Protein AF-A0A5J4KUJ6-F1 (afdb_monomer_lite)

Secondary structure (DSSP, 8-state):
--EEEEEEEEETTEEEEEEEEEEES-HHHHHHHHHTSTT-SS---HHHHHHHHHHHHH-GGGSSS-S---S-HHHHHHHHHHHHHHTTT-

Radius of gyration: 15.97 Å; chains: 1; bounding box: 33×28×41 Å

pLDDT: mean 89.1, std 5.95, range [68.62, 97.25]

Sequence (90 aa):
MVIGQVIKHQQKHRVVEVERRLLRGNAQQAQALLQETPRYQILNTAYIERLNGTMRERLEHVTRKCRNANSRIETLRHGMFLLGVTYNVC

Organism: NCBI:txid2607529

Foldseek 3Di:
DWDKDWDFDDDPNDGPDIDIDTPDDDPVVVCVVQVVPVPHNDPDCPLVVLLLVQCCVPPQCSPPDHPDPDPDPVVSVVVSVVCNVCSVVD

Structure (mmCIF, N/CA/C/O backbone):
data_AF-A0A5J4KUJ6-F1
#
_entry.id   AF-A0A5J4KUJ6-F1
#
loop_
_atom_site.group_PDB
_atom_site.id
_atom_site.type_symbol
_atom_site.label_atom_id
_atom_site.label_alt_id
_atom_site.label_comp_id
_atom_site.label_asym_id
_atom_site.label_entity_id
_atom_site.label_seq_id
_atom_site.pdbx_PDB_ins_code
_atom_site.Cartn_x
_atom_site.Cartn_y
_atom_site.Cartn_z
_atom_site.occupancy
_atom_site.B_iso_or_equiv
_atom_site.auth_seq_id
_atom_site.auth_comp_id
_atom_site.auth_asym_id
_atom_site.auth_atom_id
_atom_site.pdbx_PDB_model_num
ATOM 1 N N . MET A 1 1 ? -0.031 10.725 -15.386 1.00 84.19 1 MET A N 1
ATOM 2 C CA . MET A 1 1 ? 0.002 10.016 -14.086 1.00 84.19 1 MET A CA 1
ATOM 3 C C . MET A 1 1 ? -1.401 9.543 -13.752 1.00 84.19 1 MET A C 1
ATOM 5 O O . MET A 1 1 ? -2.291 10.381 -13.650 1.00 84.19 1 MET A O 1
ATOM 9 N N . VAL A 1 2 ? -1.580 8.229 -13.614 1.00 91.50 2 VAL A N 1
ATOM 10 C CA . VAL A 1 2 ? -2.841 7.594 -13.207 1.00 91.50 2 VAL A CA 1
ATOM 11 C C . VAL A 1 2 ? -2.749 7.251 -11.721 1.00 91.50 2 VAL A C 1
ATOM 13 O O . VAL A 1 2 ? -1.730 6.725 -11.282 1.00 91.50 2 VAL A O 1
ATOM 16 N N . ILE A 1 3 ? -3.783 7.566 -10.944 1.00 93.00 3 ILE A N 1
ATOM 17 C CA . ILE A 1 3 ? -3.880 7.191 -9.529 1.00 93.00 3 ILE A CA 1
ATOM 18 C C . ILE A 1 3 ? -5.206 6.476 -9.321 1.00 93.00 3 ILE A C 1
ATOM 20 O O . ILE A 1 3 ? -6.272 7.082 -9.441 1.00 93.00 3 ILE A O 1
ATOM 24 N N . GLY A 1 4 ? -5.128 5.194 -8.983 1.00 92.19 4 GLY A N 1
ATOM 25 C CA . GLY A 1 4 ? -6.265 4.415 -8.518 1.00 92.19 4 GLY A CA 1
ATOM 26 C C . GLY A 1 4 ? -6.409 4.492 -7.002 1.00 92.19 4 GLY A C 1
ATOM 27 O O . GLY A 1 4 ? -5.421 4.571 -6.275 1.00 92.19 4 GLY A O 1
ATOM 28 N N . GLN A 1 5 ? -7.644 4.432 -6.524 1.00 92.19 5 GLN A N 1
ATOM 29 C CA . GLN A 1 5 ? -7.973 4.262 -5.119 1.00 92.19 5 GLN A CA 1
ATOM 30 C C . GLN A 1 5 ? -8.857 3.037 -4.955 1.00 92.19 5 GLN A C 1
ATOM 32 O O . GLN A 1 5 ? -9.808 2.826 -5.707 1.00 92.19 5 GLN A O 1
ATOM 37 N N . VAL A 1 6 ? -8.542 2.249 -3.934 1.00 93.38 6 VAL A N 1
ATOM 38 C CA . VAL A 1 6 ? -9.370 1.136 -3.490 1.00 93.38 6 VAL A CA 1
ATOM 39 C C . VAL A 1 6 ? -9.829 1.444 -2.073 1.00 93.38 6 VAL A C 1
ATOM 41 O O . VAL A 1 6 ? -9.003 1.672 -1.190 1.00 93.38 6 VAL A O 1
ATOM 44 N N . ILE A 1 7 ? -11.139 1.479 -1.868 1.00 93.00 7 ILE A N 1
ATOM 45 C CA . ILE A 1 7 ? -11.770 1.765 -0.583 1.00 93.00 7 ILE A CA 1
ATOM 46 C C . ILE A 1 7 ? -12.405 0.468 -0.098 1.00 93.00 7 ILE A C 1
ATOM 48 O O . ILE A 1 7 ? -13.246 -0.115 -0.776 1.00 93.00 7 ILE A O 1
ATOM 52 N N . LYS A 1 8 ? -11.972 -0.005 1.071 1.00 92.88 8 LYS A N 1
ATOM 53 C CA . LYS A 1 8 ? -12.553 -1.176 1.730 1.00 92.88 8 LYS A CA 1
ATOM 54 C C . LYS A 1 8 ? -13.543 -0.698 2.783 1.00 92.88 8 LYS A C 1
ATOM 56 O O . LYS A 1 8 ? -13.127 -0.219 3.837 1.00 92.88 8 LYS A O 1
ATOM 61 N N . HIS A 1 9 ? -14.831 -0.844 2.507 1.00 95.75 9 HIS A N 1
ATOM 62 C CA . HIS A 1 9 ? -15.890 -0.552 3.468 1.00 95.75 9 HIS A CA 1
ATOM 63 C C . HIS A 1 9 ? -15.964 -1.691 4.480 1.00 95.75 9 HIS A C 1
ATOM 65 O O . HIS A 1 9 ? -15.997 -2.868 4.106 1.00 95.75 9 HIS A O 1
ATOM 71 N N . GLN A 1 10 ? -15.945 -1.355 5.770 1.00 95.75 10 GLN A N 1
ATOM 72 C CA . GLN A 1 10 ? -15.915 -2.340 6.848 1.00 95.75 10 GLN A CA 1
ATOM 73 C C . GLN A 1 10 ? -17.109 -2.196 7.787 1.00 95.75 10 GLN A C 1
ATOM 75 O O . GLN A 1 10 ? -17.479 -1.091 8.175 1.00 95.75 10 GLN A O 1
ATOM 80 N N . GLN A 1 11 ? -17.654 -3.331 8.220 1.00 97.00 11 GLN A N 1
ATOM 81 C CA . GLN A 1 11 ? -18.639 -3.421 9.296 1.00 97.00 11 GLN A CA 1
ATOM 82 C C . GLN A 1 11 ? -18.198 -4.500 10.282 1.00 97.00 11 GLN A C 1
ATOM 84 O O . GLN A 1 11 ? -17.818 -5.597 9.877 1.00 97.00 11 GLN A O 1
ATOM 89 N N . LYS A 1 12 ? -18.223 -4.193 11.586 1.00 95.56 12 LYS A N 1
ATOM 90 C CA . LYS A 1 12 ? -17.804 -5.122 12.657 1.00 95.56 12 LYS A CA 1
ATOM 91 C C . LYS A 1 12 ? -1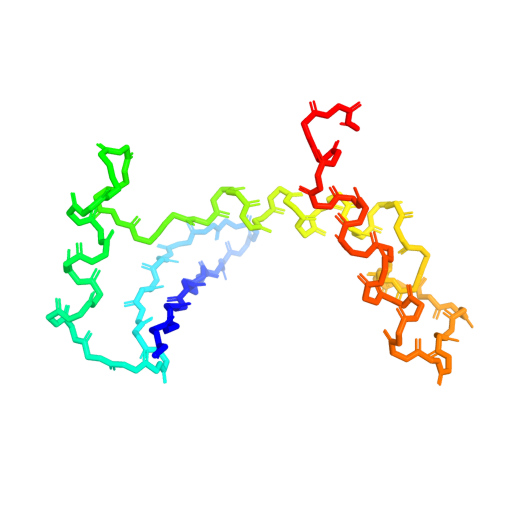6.454 -5.811 12.360 1.00 95.56 12 LYS A C 1
ATOM 93 O O . LYS A 1 12 ? -16.329 -7.025 12.482 1.00 95.56 12 LYS A O 1
ATOM 98 N N . HIS A 1 13 ? -15.456 -5.029 11.934 1.00 91.94 13 HIS A N 1
ATOM 99 C CA . HIS A 1 13 ? -14.105 -5.494 11.566 1.00 91.94 13 HIS A CA 1
ATOM 100 C C . HIS A 1 13 ? -14.027 -6.464 10.373 1.00 91.94 13 HIS A C 1
ATOM 102 O O . HIS A 1 13 ? -13.011 -7.129 10.182 1.00 91.94 13 HIS A O 1
ATOM 108 N N . ARG A 1 14 ? -15.073 -6.543 9.547 1.00 94.31 14 ARG A N 1
ATOM 109 C CA . ARG A 1 14 ? -15.095 -7.346 8.319 1.00 94.31 14 ARG A CA 1
ATOM 110 C C . ARG A 1 14 ? -15.292 -6.441 7.116 1.00 94.31 14 ARG A C 1
ATOM 112 O O . ARG A 1 14 ? -16.083 -5.504 7.177 1.00 94.31 14 ARG A O 1
ATOM 119 N N . VAL A 1 15 ? -14.570 -6.715 6.032 1.00 94.50 15 VAL A N 1
ATOM 120 C CA . VAL A 1 15 ? -14.771 -6.020 4.754 1.00 94.50 15 VAL A CA 1
ATOM 121 C C . VAL A 1 15 ? -16.096 -6.493 4.166 1.00 94.50 15 VAL A C 1
ATOM 123 O O . VAL A 1 15 ? -16.265 -7.689 3.946 1.00 94.50 15 VAL A O 1
ATOM 126 N N . VAL A 1 16 ? -17.023 -5.563 3.948 1.00 97.25 16 VAL A N 1
ATOM 127 C CA . VAL A 1 16 ? -18.344 -5.845 3.361 1.00 97.25 16 VAL A CA 1
ATOM 128 C C . VAL A 1 16 ? -18.414 -5.455 1.891 1.00 97.25 16 VAL A C 1
ATOM 130 O O . VAL A 1 16 ? -19.155 -6.064 1.132 1.00 97.25 16 VAL A O 1
ATOM 133 N N . GLU A 1 17 ? -17.609 -4.478 1.477 1.00 96.50 17 GLU A N 1
ATOM 134 C CA . GLU A 1 17 ? -17.586 -3.977 0.108 1.00 96.50 17 GLU A CA 1
ATOM 135 C C . GLU A 1 17 ? -16.200 -3.415 -0.229 1.00 96.50 17 GLU A C 1
ATOM 137 O O . GLU A 1 17 ? -15.482 -2.904 0.638 1.00 96.50 17 GLU A O 1
ATOM 142 N N . VAL A 1 18 ? -15.810 -3.530 -1.500 1.00 94.19 18 VAL A N 1
ATOM 143 C CA . VAL A 1 18 ? -14.562 -2.966 -2.021 1.00 94.19 18 VAL A CA 1
ATOM 144 C C . VAL A 1 18 ? -14.861 -2.112 -3.246 1.00 94.19 18 VAL A C 1
ATOM 146 O O . VAL A 1 18 ? -15.027 -2.632 -4.350 1.00 94.19 18 VAL A O 1
ATOM 149 N N . GLU A 1 19 ? -14.862 -0.799 -3.055 1.00 94.75 19 GLU A N 1
ATOM 150 C CA . GLU A 1 19 ? -15.008 0.189 -4.121 1.00 94.75 19 GLU A CA 1
ATOM 151 C C . GLU A 1 19 ? -13.644 0.456 -4.771 1.00 94.75 19 GLU A C 1
ATOM 153 O O . GLU A 1 19 ? -12.620 0.587 -4.092 1.00 94.75 19 GLU A O 1
ATOM 158 N N . ARG A 1 20 ? -13.611 0.541 -6.103 1.00 92.62 20 ARG A N 1
ATOM 159 C CA . ARG A 1 20 ? -12.410 0.887 -6.874 1.00 92.62 20 ARG A CA 1
ATOM 160 C C . ARG A 1 20 ? -12.732 2.064 -7.769 1.00 92.62 20 ARG A C 1
ATOM 162 O O . ARG A 1 20 ? -13.647 1.984 -8.581 1.00 92.62 20 ARG A O 1
ATOM 169 N N . ARG A 1 21 ? -11.958 3.135 -7.645 1.00 92.81 21 ARG A N 1
ATOM 170 C CA . ARG A 1 21 ? -12.154 4.356 -8.426 1.00 92.81 21 ARG A CA 1
ATOM 171 C C . ARG A 1 21 ? -10.833 4.950 -8.876 1.00 92.81 21 ARG A C 1
ATOM 173 O O . ARG A 1 21 ? -9.792 4.713 -8.266 1.00 92.81 21 ARG A O 1
ATOM 180 N N . LEU A 1 22 ? -10.880 5.749 -9.932 1.00 93.75 22 LEU A N 1
ATOM 181 C CA . LEU A 1 22 ? -9.747 6.564 -10.353 1.00 93.75 22 LEU A CA 1
ATOM 182 C C . LEU A 1 22 ? -9.838 7.930 -9.681 1.00 93.75 22 LEU A C 1
ATOM 184 O O . LEU A 1 22 ? -10.850 8.613 -9.786 1.00 93.75 22 LEU A O 1
ATOM 188 N N . LEU A 1 23 ? -8.770 8.319 -8.986 1.00 94.25 23 LEU A N 1
ATOM 189 C CA . LEU A 1 23 ? -8.616 9.660 -8.422 1.00 94.25 23 LEU A CA 1
ATOM 190 C C . LEU A 1 23 ? -7.997 10.633 -9.425 1.00 94.25 23 LEU A C 1
ATOM 192 O O . LEU A 1 23 ? -8.278 11.826 -9.391 1.00 94.25 23 LEU A O 1
ATOM 196 N N . ARG A 1 24 ? -7.119 10.133 -10.299 1.00 95.69 24 ARG A N 1
ATOM 197 C CA . ARG A 1 24 ? -6.450 10.927 -11.332 1.00 95.69 24 ARG A CA 1
ATOM 198 C C . ARG A 1 24 ? -6.200 10.075 -12.570 1.00 95.69 24 ARG A C 1
ATOM 200 O O . ARG A 1 24 ? -5.813 8.915 -12.443 1.00 95.69 24 AR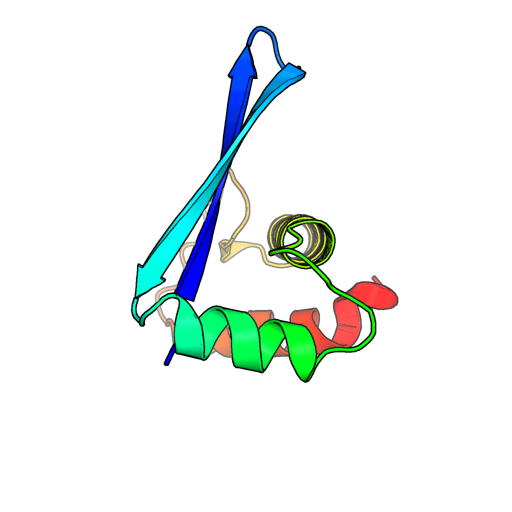G A O 1
ATOM 207 N N . GLY A 1 25 ? -6.338 10.679 -13.747 1.00 93.38 25 GLY A N 1
ATOM 208 C CA . GLY A 1 25 ? -6.230 9.993 -15.037 1.00 93.38 25 GLY A CA 1
ATOM 209 C C . GLY A 1 25 ? -7.590 9.516 -15.549 1.00 93.38 25 GLY A C 1
ATOM 210 O O . GLY A 1 25 ? -8.616 9.792 -14.933 1.00 93.38 25 GLY A O 1
ATOM 211 N N . ASN A 1 26 ? -7.593 8.821 -16.687 1.00 93.19 26 ASN A N 1
ATOM 212 C CA . ASN A 1 26 ? -8.806 8.275 -17.300 1.00 93.19 26 ASN A CA 1
ATOM 213 C C . ASN A 1 26 ? -8.793 6.737 -17.343 1.00 93.19 26 ASN A C 1
ATOM 215 O O . ASN A 1 26 ? -7.758 6.098 -17.130 1.00 93.19 26 ASN A O 1
ATOM 219 N N . ALA A 1 27 ? -9.963 6.152 -17.607 1.00 91.19 27 ALA A N 1
ATOM 220 C CA . ALA A 1 27 ? -10.168 4.706 -17.604 1.00 91.19 27 ALA A CA 1
ATOM 221 C C . ALA A 1 27 ? -9.330 3.985 -18.668 1.00 91.19 27 ALA A C 1
ATOM 223 O O . ALA A 1 27 ? -8.794 2.917 -18.395 1.00 91.19 27 ALA A O 1
ATOM 224 N N . GLN A 1 28 ? -9.160 4.586 -19.846 1.00 93.00 28 GLN A N 1
ATOM 225 C CA . GLN A 1 28 ? -8.391 4.007 -20.947 1.00 93.00 28 GLN A CA 1
ATOM 226 C C . GLN A 1 28 ? -6.909 3.874 -20.578 1.00 93.00 28 GLN A C 1
ATOM 228 O O . GLN A 1 28 ? -6.317 2.816 -20.765 1.00 93.00 28 GLN A O 1
ATOM 233 N N . GLN A 1 29 ? -6.323 4.916 -19.982 1.00 92.69 29 GLN A N 1
ATOM 234 C CA . GLN A 1 29 ? -4.942 4.891 -19.492 1.00 92.69 29 GLN A CA 1
ATOM 235 C C . GLN A 1 29 ? -4.762 3.880 -18.358 1.00 92.69 29 GLN A C 1
ATOM 237 O O . GLN A 1 29 ? -3.770 3.160 -18.327 1.00 92.69 29 GLN A O 1
ATOM 242 N N . ALA A 1 30 ? -5.717 3.812 -17.427 1.00 90.81 30 ALA A N 1
ATOM 243 C CA . ALA A 1 30 ? -5.678 2.823 -16.355 1.00 90.81 30 ALA A CA 1
ATOM 244 C C . ALA A 1 30 ? -5.750 1.390 -16.901 1.00 90.81 30 ALA A C 1
ATOM 246 O O . ALA A 1 30 ? -5.006 0.525 -16.447 1.00 90.81 30 ALA A O 1
ATOM 247 N N . GLN A 1 31 ? -6.604 1.154 -17.898 1.00 90.38 31 GLN A N 1
ATOM 248 C CA . GLN A 1 31 ? -6.742 -0.144 -18.546 1.00 90.38 31 GLN A C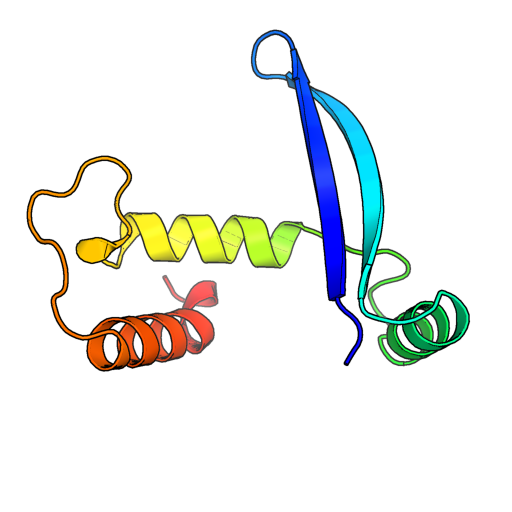A 1
ATOM 249 C C . GLN A 1 31 ? -5.469 -0.543 -19.296 1.00 90.38 31 GLN A C 1
ATOM 251 O O . GLN A 1 31 ? -5.042 -1.687 -19.172 1.00 90.38 31 GLN A O 1
ATOM 256 N N . ALA A 1 32 ? -4.839 0.391 -20.015 1.00 91.75 32 ALA A N 1
ATOM 257 C CA . ALA A 1 32 ? -3.566 0.149 -20.691 1.00 91.75 32 ALA A CA 1
ATOM 258 C C . ALA A 1 32 ? -2.471 -0.272 -19.694 1.00 91.75 32 ALA A C 1
ATOM 260 O O . ALA A 1 32 ? -1.828 -1.297 -19.887 1.00 91.75 32 ALA A O 1
ATOM 261 N N . LEU A 1 33 ? -2.341 0.436 -18.565 1.00 90.38 33 LEU A N 1
ATOM 262 C CA . LEU A 1 33 ? -1.374 0.087 -17.513 1.00 90.38 33 LEU A CA 1
ATOM 263 C C . LEU A 1 33 ? -1.636 -1.295 -16.891 1.00 90.38 33 LEU A C 1
ATOM 265 O O . LEU A 1 33 ? -0.697 -2.026 -16.569 1.00 90.38 33 LEU A O 1
ATOM 269 N N . LEU A 1 34 ? -2.907 -1.667 -16.710 1.00 89.56 34 LEU A N 1
ATOM 270 C CA . LEU A 1 34 ? -3.269 -3.005 -16.234 1.00 89.56 34 LEU A CA 1
ATOM 271 C C . LEU A 1 34 ? -2.914 -4.080 -17.270 1.00 89.56 34 LEU A C 1
ATOM 273 O O . LEU A 1 34 ? -2.391 -5.124 -16.898 1.00 89.56 34 LEU A O 1
ATOM 277 N N . GLN A 1 35 ? -3.130 -3.817 -18.562 1.00 89.94 35 GLN A N 1
ATOM 278 C CA . GLN A 1 35 ? -2.755 -4.736 -19.644 1.00 89.94 35 GLN A CA 1
ATOM 279 C C . GLN A 1 35 ? -1.238 -4.903 -19.784 1.00 89.94 35 GLN A C 1
ATOM 281 O O . GLN A 1 35 ? -0.769 -6.009 -20.044 1.00 89.94 35 GLN A O 1
ATOM 286 N N . GLU A 1 36 ? -0.468 -3.840 -19.553 1.00 90.88 36 GLU A N 1
ATOM 287 C CA . GLU A 1 36 ? 0.999 -3.885 -19.510 1.00 90.88 36 GLU A CA 1
ATOM 288 C C . GLU A 1 36 ? 1.539 -4.679 -18.314 1.00 90.88 36 GLU A C 1
ATOM 290 O O . GLU A 1 36 ? 2.715 -5.038 -18.301 1.00 90.88 36 GLU A O 1
ATOM 295 N N . THR A 1 37 ? 0.702 -4.974 -17.311 1.00 84.69 37 THR A N 1
ATOM 296 C CA . THR A 1 37 ? 1.116 -5.679 -16.099 1.00 84.69 37 THR A CA 1
ATOM 297 C C . THR A 1 37 ? 0.514 -7.093 -16.053 1.00 84.69 37 THR A C 1
ATOM 299 O O . THR A 1 37 ? -0.570 -7.284 -15.499 1.00 84.69 37 THR A O 1
ATOM 302 N N . PRO A 1 38 ? 1.224 -8.139 -16.530 1.00 75.50 38 PRO A N 1
ATOM 303 C CA . PRO A 1 38 ? 0.634 -9.451 -16.844 1.00 75.50 38 PRO A CA 1
ATOM 304 C C . PRO A 1 38 ? -0.045 -10.171 -15.671 1.00 75.50 38 PRO A C 1
ATOM 306 O O . PRO A 1 38 ? -0.838 -11.089 -15.863 1.00 75.50 38 PRO A O 1
ATOM 309 N N . ARG A 1 39 ? 0.295 -9.792 -14.434 1.00 80.06 39 ARG A N 1
ATOM 310 C CA . ARG A 1 39 ? -0.153 -10.461 -13.207 1.00 80.06 39 ARG A CA 1
ATOM 311 C C . ARG A 1 39 ? -1.346 -9.785 -12.530 1.00 80.06 39 ARG A C 1
ATOM 313 O O . ARG A 1 39 ? -1.885 -10.353 -11.581 1.00 80.06 39 ARG A O 1
ATOM 320 N N . TYR A 1 40 ? -1.757 -8.597 -12.979 1.00 78.25 40 TYR A N 1
ATOM 321 C CA . TYR A 1 40 ? -2.807 -7.817 -12.325 1.00 78.25 40 TYR A CA 1
ATOM 322 C C . TYR A 1 40 ? -3.871 -7.372 -13.326 1.00 78.25 40 TYR A C 1
ATOM 324 O O . TYR A 1 40 ? -3.645 -6.503 -14.153 1.00 78.25 40 TYR A O 1
ATOM 332 N N . GLN A 1 41 ? -5.071 -7.934 -13.194 1.00 81.31 41 GLN A N 1
ATOM 333 C CA . GLN A 1 41 ? -6.238 -7.544 -14.000 1.00 81.31 41 GLN A CA 1
ATOM 334 C C . GLN A 1 41 ? -7.071 -6.437 -13.333 1.00 81.31 41 GLN A C 1
ATOM 336 O O . GLN A 1 41 ? -7.967 -5.866 -13.945 1.00 81.31 41 GLN A O 1
ATOM 341 N N . ILE A 1 42 ? -6.786 -6.141 -12.062 1.00 86.31 42 ILE A N 1
ATOM 342 C CA . ILE A 1 42 ? -7.476 -5.135 -11.254 1.00 86.31 42 ILE A CA 1
ATOM 343 C C . ILE A 1 42 ? -6.474 -4.352 -10.410 1.00 86.31 42 ILE A C 1
ATOM 345 O O . ILE A 1 42 ? -5.374 -4.827 -10.121 1.00 86.31 42 ILE A O 1
ATOM 349 N N . LEU A 1 43 ? -6.909 -3.192 -9.914 1.00 85.44 43 LEU A N 1
ATOM 350 C CA . LEU A 1 43 ? -6.220 -2.489 -8.834 1.00 85.44 43 LEU A CA 1
ATOM 351 C C . LEU A 1 43 ? -6.196 -3.377 -7.579 1.00 85.44 43 LEU A C 1
ATOM 353 O O . LEU A 1 43 ? -7.215 -3.560 -6.901 1.00 85.44 43 LEU A O 1
ATOM 357 N N . ASN A 1 44 ? -5.030 -3.960 -7.306 1.00 83.31 44 ASN A N 1
ATOM 358 C CA . ASN A 1 44 ? -4.779 -4.836 -6.169 1.00 83.31 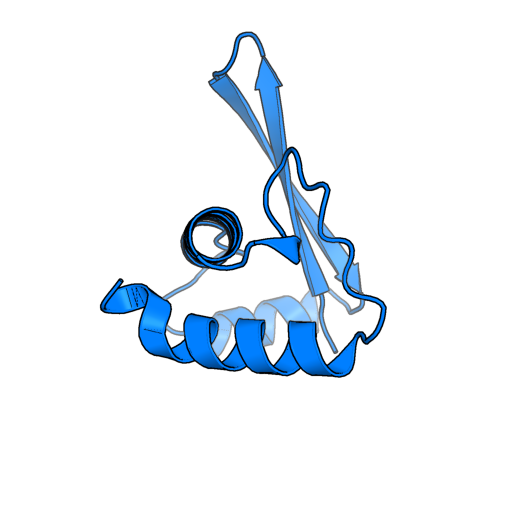44 ASN A CA 1
ATOM 359 C C . ASN A 1 44 ? -4.197 -4.029 -4.997 1.00 83.31 44 ASN A C 1
ATOM 361 O O . ASN A 1 44 ? -3.289 -3.221 -5.181 1.00 83.31 44 ASN A O 1
ATOM 365 N N . THR A 1 45 ? -4.708 -4.257 -3.784 1.00 86.31 45 THR A N 1
ATOM 366 C CA . THR A 1 45 ? -4.235 -3.581 -2.568 1.00 86.31 45 THR A CA 1
ATOM 367 C C . THR A 1 45 ? -3.240 -4.386 -1.746 1.00 86.31 45 THR A C 1
ATOM 369 O O . THR A 1 45 ? -2.629 -3.817 -0.853 1.00 86.31 45 THR A O 1
ATOM 372 N N . ALA A 1 46 ? -3.045 -5.678 -2.009 1.00 86.44 46 ALA A N 1
ATOM 373 C CA . ALA A 1 46 ? -2.239 -6.552 -1.157 1.00 86.44 46 ALA A CA 1
ATOM 374 C C . ALA A 1 46 ? -0.814 -6.014 -0.960 1.00 86.44 46 ALA A C 1
ATOM 376 O O . ALA A 1 46 ? -0.318 -5.975 0.165 1.00 86.44 46 ALA A O 1
ATOM 377 N N . TYR A 1 47 ? -0.191 -5.525 -2.039 1.00 86.81 47 TYR A N 1
ATOM 378 C CA . TYR A 1 47 ? 1.127 -4.896 -1.971 1.00 86.81 47 TYR A CA 1
ATOM 379 C C . TYR A 1 47 ? 1.119 -3.643 -1.086 1.00 86.81 47 TYR A C 1
ATOM 381 O O . TYR A 1 47 ? 1.901 -3.564 -0.141 1.00 86.81 47 TYR A O 1
ATOM 389 N N . ILE A 1 48 ? 0.221 -2.684 -1.347 1.00 88.44 48 ILE A N 1
ATOM 390 C CA . ILE A 1 48 ? 0.212 -1.416 -0.603 1.00 88.44 48 ILE A CA 1
ATOM 391 C C . ILE A 1 48 ? -0.201 -1.613 0.862 1.00 88.44 48 ILE A C 1
ATOM 393 O O . ILE A 1 48 ? 0.294 -0.918 1.740 1.00 88.44 48 ILE A O 1
ATOM 397 N N . GLU A 1 49 ? -1.074 -2.578 1.155 1.00 90.56 49 GLU A N 1
ATOM 398 C CA . GLU A 1 49 ? -1.481 -2.925 2.518 1.00 90.56 49 GLU A CA 1
ATOM 399 C C . GLU A 1 49 ? -0.336 -3.549 3.307 1.00 90.56 49 GLU A C 1
ATOM 401 O O . GLU A 1 49 ? -0.085 -3.119 4.435 1.00 90.56 49 GLU A O 1
ATOM 406 N N . ARG A 1 50 ? 0.389 -4.503 2.703 1.00 90.94 50 ARG A N 1
ATOM 407 C CA . ARG A 1 50 ? 1.592 -5.090 3.304 1.00 90.94 50 ARG A CA 1
ATOM 408 C C . ARG A 1 50 ? 2.647 -4.018 3.541 1.00 90.94 50 ARG A C 1
ATOM 410 O O . ARG A 1 50 ? 3.118 -3.884 4.664 1.00 90.94 50 ARG A O 1
ATOM 417 N N . LEU A 1 51 ? 2.949 -3.220 2.516 1.00 91.62 51 LEU A N 1
ATOM 418 C CA . LEU A 1 51 ? 3.924 -2.138 2.599 1.00 91.62 51 LEU A CA 1
ATOM 419 C C . LEU A 1 51 ? 3.564 -1.154 3.718 1.00 91.62 51 LEU A C 1
ATOM 421 O O . LEU A 1 51 ? 4.400 -0.852 4.562 1.00 91.62 51 LEU A O 1
ATOM 425 N N . ASN A 1 52 ? 2.309 -0.703 3.784 1.00 91.25 52 ASN A N 1
ATOM 426 C CA . ASN A 1 52 ? 1.839 0.186 4.847 1.00 91.25 52 ASN A CA 1
ATOM 427 C C . ASN A 1 52 ? 1.959 -0.452 6.238 1.00 91.25 52 ASN A C 1
ATOM 429 O O . ASN A 1 52 ? 2.252 0.254 7.200 1.00 91.25 52 ASN A O 1
ATOM 433 N N . GLY A 1 53 ? 1.728 -1.762 6.356 1.00 92.00 53 GLY A N 1
ATOM 434 C CA . GLY A 1 53 ? 1.976 -2.518 7.583 1.00 92.00 53 GLY A CA 1
ATOM 435 C C . GLY A 1 53 ? 3.443 -2.445 8.003 1.00 92.00 53 GLY A C 1
ATOM 436 O O . GLY A 1 53 ? 3.734 -1.957 9.093 1.00 92.00 53 GLY A O 1
ATOM 437 N N . THR A 1 54 ? 4.357 -2.819 7.104 1.00 93.44 54 THR A N 1
ATOM 438 C CA . THR A 1 54 ? 5.809 -2.775 7.336 1.00 93.44 54 THR A CA 1
ATOM 439 C C . THR A 1 54 ? 6.283 -1.372 7.718 1.00 93.44 54 THR A C 1
ATOM 441 O O . THR A 1 54 ? 7.036 -1.217 8.673 1.00 93.44 54 THR A O 1
ATOM 444 N N . MET A 1 55 ? 5.806 -0.328 7.032 1.00 92.12 55 MET A N 1
ATOM 445 C CA . MET A 1 55 ? 6.164 1.059 7.359 1.00 92.12 55 MET A CA 1
ATOM 446 C C . MET A 1 55 ? 5.730 1.444 8.773 1.00 92.12 55 MET A C 1
ATOM 448 O O . MET A 1 55 ? 6.507 2.051 9.502 1.00 92.12 55 MET A O 1
ATOM 452 N N . ARG A 1 56 ? 4.507 1.084 9.183 1.00 91.25 56 ARG A N 1
ATOM 453 C CA . ARG A 1 56 ? 4.009 1.380 10.537 1.00 91.25 56 ARG A CA 1
ATOM 454 C C . ARG A 1 56 ? 4.724 0.584 11.623 1.00 91.25 56 ARG A C 1
ATOM 456 O O . ARG A 1 56 ? 4.726 1.032 12.762 1.00 91.25 56 ARG A O 1
ATOM 463 N N . GLU A 1 57 ? 5.262 -0.585 11.296 1.00 90.69 57 GLU A N 1
ATOM 464 C CA . GLU A 1 57 ? 6.023 -1.421 12.226 1.00 90.69 57 GLU A CA 1
ATOM 465 C C . GLU A 1 57 ? 7.475 -0.946 12.369 1.00 90.69 57 GLU A C 1
ATOM 467 O O . GLU A 1 57 ? 8.020 -0.956 13.469 1.00 90.69 57 GLU A O 1
ATOM 472 N N . ARG A 1 58 ? 8.101 -0.522 11.265 1.00 89.62 58 ARG A N 1
ATOM 473 C CA . ARG A 1 58 ? 9.553 -0.297 11.189 1.00 89.62 58 ARG A CA 1
ATOM 474 C C . ARG A 1 58 ? 9.970 1.180 11.156 1.00 89.62 58 ARG A C 1
ATOM 476 O O . ARG A 1 58 ? 11.128 1.467 11.434 1.00 89.62 58 ARG A O 1
ATOM 483 N N . LEU A 1 59 ? 9.075 2.122 10.832 1.00 90.31 59 LEU A N 1
ATOM 484 C CA . LEU A 1 59 ? 9.354 3.566 10.903 1.00 90.31 59 LEU A CA 1
ATOM 485 C C . LEU A 1 59 ? 8.624 4.188 12.085 1.00 90.31 59 LEU A C 1
ATOM 487 O O . LEU A 1 59 ? 7.407 4.376 12.044 1.00 90.31 59 LEU A O 1
ATOM 491 N N . GLU A 1 60 ? 9.387 4.609 13.094 1.00 87.19 60 GLU A N 1
ATOM 492 C CA . GLU A 1 60 ? 8.858 5.241 14.309 1.00 87.19 60 GLU A CA 1
ATOM 493 C C . GLU A 1 60 ? 7.879 6.380 13.995 1.00 87.19 60 GLU A C 1
ATOM 495 O O . GLU A 1 60 ? 6.788 6.451 14.562 1.00 87.19 60 GLU A O 1
ATOM 500 N N . HIS A 1 61 ? 8.228 7.227 13.025 1.00 85.88 61 HIS A N 1
ATOM 501 C CA . HIS A 1 61 ? 7.453 8.400 12.613 1.00 85.88 61 HIS A CA 1
ATOM 502 C C . HIS A 1 61 ? 6.090 8.081 11.972 1.00 85.88 61 HIS A C 1
ATOM 504 O O . HIS A 1 61 ? 5.253 8.972 11.867 1.00 85.88 61 HIS A O 1
ATOM 510 N N . VAL A 1 62 ? 5.866 6.839 11.526 1.00 87.88 62 VAL A N 1
ATOM 511 C CA . VAL A 1 62 ? 4.636 6.399 10.834 1.00 87.88 62 VAL A CA 1
ATOM 512 C C . VAL A 1 62 ? 3.781 5.495 11.733 1.00 87.88 62 VAL A C 1
ATOM 514 O O . VAL A 1 62 ? 2.686 5.073 11.357 1.00 87.88 62 VAL A O 1
ATOM 517 N N . THR A 1 63 ? 4.241 5.205 12.952 1.00 87.50 63 THR A N 1
ATOM 518 C CA . THR A 1 63 ? 3.470 4.432 13.931 1.00 87.50 63 THR A CA 1
ATOM 519 C C . THR A 1 63 ? 2.153 5.140 14.283 1.00 87.50 63 THR A C 1
ATOM 521 O O . THR A 1 63 ? 2.051 6.366 14.302 1.00 87.50 63 THR A O 1
ATOM 524 N N . ARG A 1 64 ? 1.103 4.364 14.596 1.00 80.88 64 ARG A N 1
ATOM 525 C CA . ARG A 1 64 ? -0.248 4.903 14.873 1.00 80.88 64 ARG A CA 1
ATOM 526 C C . ARG A 1 64 ? -0.286 5.876 16.061 1.00 80.88 64 ARG A C 1
ATOM 528 O O . ARG A 1 64 ? -1.153 6.743 16.110 1.00 80.88 64 ARG A O 1
ATOM 535 N N . LYS A 1 65 ? 0.606 5.698 17.037 1.00 82.94 65 LYS A N 1
ATOM 536 C CA . LYS A 1 65 ? 0.754 6.562 18.213 1.00 82.94 65 LYS A CA 1
ATOM 537 C C . LYS A 1 65 ? 2.232 6.905 18.366 1.00 82.94 65 LYS A C 1
ATOM 539 O O . LYS A 1 65 ? 2.970 6.139 18.974 1.00 82.94 65 LYS A O 1
ATOM 544 N N . CYS A 1 66 ? 2.643 8.044 17.819 1.00 75.19 66 CYS A N 1
ATOM 545 C CA . CYS A 1 66 ? 4.031 8.492 17.845 1.00 75.19 66 CYS A CA 1
ATOM 546 C C . CYS A 1 66 ? 4.180 9.792 18.648 1.00 75.19 66 CYS A C 1
ATOM 548 O O . CYS A 1 66 ? 3.348 10.690 18.529 1.00 75.19 66 CYS A O 1
ATOM 550 N N . ARG A 1 67 ? 5.246 9.898 19.452 1.00 77.81 67 ARG A N 1
ATOM 551 C CA . ARG A 1 67 ? 5.713 11.165 20.055 1.00 77.81 67 ARG A CA 1
ATOM 552 C C . ARG A 1 67 ? 6.920 11.761 19.315 1.00 77.81 67 ARG A C 1
ATOM 554 O O . ARG A 1 67 ? 7.269 12.910 19.551 1.00 77.81 67 ARG A O 1
ATOM 561 N N . ASN A 1 68 ? 7.502 11.004 18.385 1.00 73.44 68 ASN A N 1
ATOM 562 C CA . ASN A 1 68 ? 8.641 11.389 17.556 1.00 73.44 68 ASN A CA 1
ATOM 563 C C . ASN A 1 68 ? 8.136 11.895 16.199 1.00 73.44 68 ASN A C 1
ATOM 565 O O . ASN A 1 68 ? 8.251 11.207 15.183 1.00 73.44 68 ASN A O 1
ATOM 569 N N . ALA A 1 69 ? 7.538 13.087 16.167 1.00 75.94 69 ALA A N 1
ATOM 570 C CA . ALA A 1 69 ? 7.208 13.727 14.897 1.00 75.94 69 ALA A CA 1
ATOM 571 C C . ALA A 1 69 ? 8.504 14.039 14.136 1.00 75.94 69 ALA A C 1
ATOM 573 O O . ALA A 1 69 ? 9.435 14.621 14.692 1.00 75.94 69 ALA A O 1
ATOM 574 N N . ASN A 1 70 ? 8.576 13.650 12.864 1.00 74.31 70 ASN A N 1
ATOM 575 C CA . ASN A 1 70 ? 9.702 14.049 12.036 1.00 74.31 70 ASN A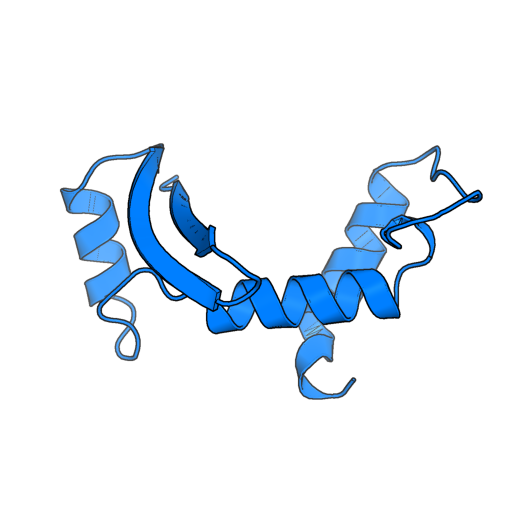 CA 1
ATOM 576 C C . ASN A 1 70 ? 9.483 15.485 11.556 1.00 74.31 70 ASN A C 1
ATOM 578 O O . ASN A 1 70 ? 8.461 15.784 10.943 1.00 74.31 70 ASN A O 1
ATOM 582 N N . SER A 1 71 ? 10.445 16.367 11.809 1.00 78.38 71 SER A N 1
ATOM 583 C CA . SER A 1 71 ? 10.419 17.745 11.314 1.00 78.38 71 SER A CA 1
ATOM 584 C C . SER A 1 71 ? 10.883 17.864 9.859 1.00 78.38 71 SER A C 1
ATOM 586 O O . SER A 1 71 ? 10.764 18.933 9.264 1.00 78.38 71 SER A O 1
ATOM 588 N N . ARG A 1 72 ? 11.413 16.780 9.267 1.00 88.19 72 ARG A N 1
ATOM 589 C CA . ARG A 1 72 ? 11.963 16.756 7.906 1.00 88.19 72 ARG A CA 1
ATOM 590 C C . ARG A 1 72 ? 11.327 15.653 7.068 1.00 88.19 72 ARG A C 1
ATOM 592 O O . ARG A 1 72 ? 11.547 14.464 7.294 1.00 88.19 72 ARG A O 1
ATOM 599 N N . ILE A 1 73 ? 10.603 16.063 6.028 1.00 89.56 73 ILE A N 1
ATOM 600 C CA . ILE A 1 73 ? 9.961 15.144 5.080 1.00 89.56 73 ILE A CA 1
ATOM 601 C C . ILE A 1 73 ? 10.973 14.245 4.352 1.00 89.56 73 ILE A C 1
ATOM 603 O O . ILE A 1 73 ? 10.687 13.081 4.089 1.00 89.56 73 ILE A O 1
ATOM 607 N N . GLU A 1 74 ? 12.184 14.745 4.100 1.00 92.88 74 GLU A N 1
ATOM 608 C CA . GLU A 1 74 ? 13.238 13.996 3.406 1.00 92.88 74 GLU A CA 1
ATOM 609 C C . GLU A 1 74 ? 13.699 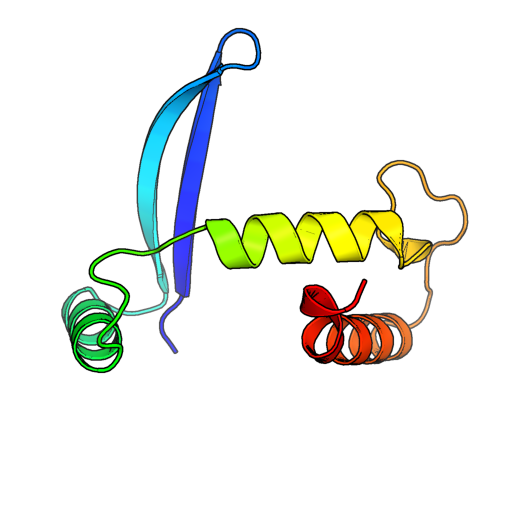12.760 4.176 1.00 92.88 74 GLU A C 1
ATOM 611 O O . GLU A 1 74 ? 13.904 11.700 3.590 1.00 92.88 74 GLU A O 1
ATOM 616 N N . THR A 1 75 ? 13.808 12.856 5.501 1.00 90.19 75 THR A N 1
ATOM 617 C CA . THR A 1 75 ? 14.184 11.714 6.340 1.00 90.19 75 THR A CA 1
ATOM 618 C C . THR A 1 75 ? 13.116 10.622 6.277 1.00 90.19 75 THR A C 1
ATOM 620 O O . THR A 1 75 ? 13.443 9.446 6.118 1.00 90.19 75 THR A O 1
ATOM 623 N N . LEU A 1 76 ? 11.835 11.007 6.327 1.00 90.62 76 LEU A N 1
ATOM 624 C CA . LEU A 1 76 ? 10.726 10.072 6.137 1.00 90.62 76 LEU A CA 1
ATOM 625 C C . LEU A 1 76 ? 10.776 9.434 4.741 1.00 90.62 76 LEU A C 1
ATOM 627 O O . LEU A 1 76 ? 10.658 8.216 4.622 1.00 90.62 76 LEU A O 1
ATOM 631 N N . ARG A 1 77 ? 11.003 10.241 3.698 1.00 92.56 77 ARG A N 1
ATOM 632 C CA . ARG A 1 77 ? 11.098 9.780 2.310 1.00 92.56 77 ARG A CA 1
ATOM 633 C C . ARG A 1 77 ? 12.191 8.724 2.144 1.00 92.56 77 ARG A C 1
ATOM 635 O O . ARG A 1 77 ? 11.912 7.659 1.600 1.00 92.56 77 ARG A O 1
ATOM 642 N N . HIS A 1 78 ? 13.400 8.972 2.648 1.00 93.31 78 HIS A N 1
ATOM 643 C CA . HIS A 1 78 ? 14.498 8.001 2.583 1.00 93.31 78 HIS A CA 1
ATOM 644 C C . HIS A 1 78 ? 14.170 6.694 3.318 1.00 93.31 78 HIS A C 1
ATOM 646 O O . HIS A 1 78 ? 14.392 5.618 2.764 1.00 93.31 78 HIS A O 1
ATOM 652 N N . GLY A 1 79 ? 13.583 6.772 4.517 1.00 92.19 79 GLY A N 1
ATOM 653 C CA . GLY A 1 79 ? 13.151 5.585 5.262 1.00 92.19 79 GLY A CA 1
ATOM 654 C C . GLY A 1 79 ? 12.093 4.769 4.513 1.00 92.19 79 GLY A C 1
ATOM 655 O O . GLY A 1 79 ? 12.190 3.545 4.435 1.00 92.19 79 GLY A O 1
ATOM 656 N N . MET A 1 80 ? 11.119 5.443 3.893 1.00 92.88 80 MET A N 1
ATOM 657 C CA . MET A 1 80 ? 10.101 4.791 3.064 1.00 92.88 80 MET A CA 1
ATOM 658 C C . MET A 1 80 ? 10.695 4.133 1.813 1.00 92.88 80 MET A C 1
ATOM 660 O O . MET A 1 80 ? 10.274 3.041 1.445 1.00 92.88 80 MET A O 1
ATOM 664 N N . PHE A 1 81 ? 11.682 4.750 1.158 1.00 93.56 81 PHE A N 1
ATOM 665 C CA . PHE A 1 81 ? 12.353 4.119 0.017 1.00 93.56 81 PHE A CA 1
ATOM 666 C C . PHE A 1 81 ? 13.145 2.879 0.434 1.00 93.56 81 PHE A C 1
ATOM 668 O O . PHE A 1 81 ? 13.030 1.843 -0.221 1.00 93.56 81 PHE A O 1
ATOM 675 N N . LEU A 1 82 ? 13.890 2.959 1.541 1.00 93.19 82 LEU A N 1
ATOM 676 C CA . LEU A 1 82 ? 14.671 1.836 2.056 1.00 93.19 82 LEU A CA 1
ATOM 677 C C . LEU A 1 82 ? 13.777 0.638 2.400 1.00 93.19 82 LEU A C 1
ATOM 679 O O . LEU A 1 82 ? 14.028 -0.473 1.947 1.00 93.19 82 LEU A O 1
ATOM 683 N N . LEU A 1 83 ? 12.691 0.858 3.141 1.00 93.00 83 LEU A N 1
ATOM 684 C CA . LEU A 1 83 ? 11.757 -0.221 3.470 1.00 93.00 83 LEU A CA 1
ATOM 685 C C . LEU A 1 83 ? 10.954 -0.706 2.260 1.00 93.00 83 LEU A C 1
ATOM 687 O O . LEU A 1 83 ? 10.580 -1.873 2.193 1.00 93.00 83 LEU A O 1
ATOM 691 N N . GLY A 1 84 ? 10.705 0.163 1.279 1.00 91.94 84 GLY A N 1
ATOM 692 C CA . GLY A 1 84 ? 10.034 -0.201 0.035 1.00 91.94 84 GLY A CA 1
ATOM 693 C C . GLY A 1 84 ? 10.811 -1.216 -0.796 1.00 91.94 84 GLY A C 1
ATOM 694 O O . GLY A 1 84 ? 10.191 -2.028 -1.479 1.00 91.94 84 GLY A O 1
ATOM 695 N N . VAL A 1 85 ? 12.144 -1.219 -0.702 1.00 91.56 85 VAL A N 1
ATOM 696 C CA . VAL A 1 85 ? 12.988 -2.228 -1.360 1.00 91.56 85 VAL A CA 1
ATOM 697 C C . VAL A 1 85 ? 13.206 -3.474 -0.496 1.00 91.56 85 VAL A C 1
ATOM 699 O O . VAL A 1 85 ? 13.423 -4.551 -1.044 1.00 91.56 85 VAL A O 1
ATOM 702 N N . THR A 1 86 ? 13.078 -3.372 0.833 1.00 90.81 86 THR A N 1
ATOM 703 C CA . THR A 1 86 ? 13.279 -4.499 1.764 1.00 90.81 86 THR A CA 1
ATOM 704 C C . THR A 1 86 ? 11.992 -5.137 2.311 1.00 90.81 86 THR A C 1
ATOM 706 O O . THR A 1 86 ? 12.070 -6.088 3.079 1.00 90.81 86 THR A O 1
ATOM 709 N N . TYR A 1 87 ? 10.792 -4.718 1.893 1.00 86.88 87 TYR A N 1
ATOM 710 C CA . TYR A 1 87 ? 9.513 -5.211 2.452 1.00 86.88 87 TYR A CA 1
ATOM 711 C C . TYR A 1 87 ? 9.274 -6.735 2.350 1.00 86.88 87 TYR A C 1
ATOM 713 O O . TYR A 1 87 ? 8.405 -7.275 3.039 1.00 86.88 87 TYR A O 1
ATOM 721 N N . ASN A 1 88 ? 10.003 -7.426 1.466 1.00 84.81 88 ASN A N 1
ATOM 722 C CA . ASN A 1 88 ? 9.948 -8.884 1.307 1.00 84.81 88 ASN A CA 1
ATOM 723 C C . ASN A 1 88 ? 10.930 -9.642 2.213 1.00 84.81 88 ASN A C 1
ATOM 725 O O . ASN A 1 88 ? 10.822 -10.860 2.311 1.00 84.81 88 ASN A O 1
ATOM 729 N N . VAL A 1 89 ? 11.881 -8.946 2.841 1.00 81.94 89 VAL A N 1
ATOM 730 C CA . VAL A 1 89 ? 12.897 -9.533 3.733 1.00 81.94 89 VAL A CA 1
ATOM 731 C C . VAL A 1 89 ? 12.697 -9.142 5.202 1.00 81.94 89 VAL A C 1
ATOM 733 O O . VAL A 1 89 ? 13.456 -9.592 6.057 1.00 81.94 89 VAL A O 1
ATOM 736 N N . CYS A 1 90 ? 11.707 -8.291 5.489 1.00 68.62 90 CYS A N 1
ATOM 737 C CA . CYS A 1 90 ? 11.354 -7.819 6.828 1.00 68.62 90 CYS A CA 1
ATOM 738 C C . CYS A 1 90 ? 10.231 -8.621 7.485 1.00 68.62 90 CYS A C 1
ATOM 740 O O . CYS A 1 90 ? 9.376 -9.180 6.757 1.00 68.62 90 CYS A O 1
#